Protein AF-A0A2R6EE93-F1 (afdb_monomer)

Sequence (162 aa):
MGHRALHAVPTGNGRYDCYRTRRDGLAAFAPSGGVPELREGDRPVAESRDAAGVLSVLAPGDEVLFVHGEGSYLVCRLAVPTLAGRPGPTRDRTAATATALVPVPDGRRARRLDADLRTAREVLGDAVDAGFVPRPMADSYVRAFLARHPDAREVVWLPPGD

Nearest PDB structures (foldseek):
  7v0b-assembly2_D  TM=8.105E-01  e=1.832E+00  Kitasatospora aureofaciens

Structure (mmCIF, N/CA/C/O backbone):
data_AF-A0A2R6EE93-F1
#
_entry.id   AF-A0A2R6EE93-F1
#
loop_
_atom_site.group_PDB
_atom_site.id
_atom_site.type_symbol
_atom_site.label_atom_id
_atom_site.label_alt_id
_atom_site.label_comp_id
_atom_site.label_asym_id
_atom_site.label_entity_id
_atom_site.label_seq_id
_atom_site.pdbx_PDB_ins_code
_atom_site.Cartn_x
_atom_site.Cartn_y
_atom_site.Cartn_z
_atom_site.occupancy
_atom_site.B_iso_or_equiv
_atom_site.auth_seq_id
_atom_site.auth_comp_id
_atom_site.auth_asym_id
_atom_site.auth_atom_id
_atom_site.pdbx_PDB_model_num
ATOM 1 N N . MET A 1 1 ? -13.642 -9.155 -6.424 1.00 36.00 1 MET A N 1
ATOM 2 C CA . MET A 1 1 ? -13.686 -7.705 -6.132 1.00 36.00 1 MET A CA 1
ATOM 3 C C . MET A 1 1 ? -13.696 -7.571 -4.617 1.00 36.00 1 MET A C 1
ATOM 5 O O . MET A 1 1 ? -14.742 -7.716 -3.999 1.00 36.00 1 MET A O 1
ATOM 9 N N . GLY A 1 2 ? -12.503 -7.592 -4.024 1.00 43.44 2 GLY A N 1
ATOM 10 C CA . GLY A 1 2 ? -12.284 -7.993 -2.632 1.00 43.44 2 GLY A CA 1
ATOM 11 C C . GLY A 1 2 ? -11.857 -6.834 -1.747 1.00 43.44 2 GLY A C 1
ATOM 12 O O . GLY A 1 2 ? -11.293 -5.887 -2.264 1.00 43.44 2 GLY A O 1
ATOM 13 N N . HIS A 1 3 ? -12.175 -6.965 -0.457 1.00 51.91 3 HIS A N 1
ATOM 14 C CA . HIS A 1 3 ? -11.589 -6.332 0.735 1.00 51.91 3 HIS A CA 1
ATOM 15 C C . HIS A 1 3 ? -10.309 -5.514 0.509 1.00 51.91 3 HIS A C 1
ATOM 17 O O . HIS A 1 3 ? -9.308 -6.101 0.110 1.00 51.91 3 HIS A O 1
ATOM 23 N N . ARG A 1 4 ? -10.345 -4.195 0.766 1.00 74.94 4 ARG A N 1
ATOM 24 C CA . ARG A 1 4 ? -9.232 -3.264 0.462 1.00 74.94 4 ARG A CA 1
ATOM 25 C C . ARG A 1 4 ? -8.789 -2.403 1.644 1.00 74.94 4 ARG A C 1
ATOM 27 O O . ARG A 1 4 ? -7.833 -1.650 1.491 1.00 74.94 4 ARG A O 1
ATOM 34 N N . ALA A 1 5 ? -9.441 -2.489 2.802 1.00 84.81 5 ALA A N 1
ATOM 35 C CA . ALA A 1 5 ? -9.043 -1.713 3.973 1.00 84.81 5 ALA A CA 1
ATOM 36 C C . ALA A 1 5 ? -9.012 -2.560 5.250 1.00 84.81 5 ALA A C 1
ATOM 38 O O . ALA A 1 5 ? -9.962 -3.298 5.536 1.00 84.81 5 ALA A O 1
ATOM 39 N N . LEU A 1 6 ? -7.935 -2.401 6.021 1.00 89.06 6 LEU A N 1
ATOM 40 C CA . LEU A 1 6 ? -7.796 -2.872 7.395 1.00 89.06 6 LEU A CA 1
ATOM 41 C C . LEU A 1 6 ? -8.021 -1.687 8.342 1.00 89.06 6 LEU A C 1
ATOM 43 O O . LEU A 1 6 ? -7.456 -0.618 8.140 1.00 89.06 6 LEU A O 1
ATOM 47 N N . HIS A 1 7 ? -8.838 -1.867 9.370 1.00 89.62 7 HIS A N 1
ATOM 48 C CA . HIS A 1 7 ? -9.082 -0.884 10.420 1.00 89.62 7 HIS A CA 1
ATOM 49 C C . HIS A 1 7 ? -8.540 -1.428 11.737 1.00 89.62 7 HIS A C 1
ATOM 51 O O . HIS A 1 7 ? -8.991 -2.479 12.176 1.00 89.62 7 HIS A O 1
ATOM 57 N N . ALA A 1 8 ? -7.616 -0.715 12.368 1.00 91.94 8 ALA A N 1
ATOM 58 C CA . ALA A 1 8 ? -7.146 -0.960 13.722 1.00 91.94 8 ALA A CA 1
ATOM 59 C C . ALA A 1 8 ? -7.881 -0.010 14.677 1.00 91.94 8 ALA A C 1
ATOM 61 O O . ALA A 1 8 ? -7.669 1.205 14.644 1.00 91.94 8 ALA A O 1
ATOM 62 N N . VAL A 1 9 ? -8.782 -0.561 15.489 1.00 90.75 9 VAL A N 1
ATOM 63 C CA . VAL A 1 9 ? -9.603 0.177 16.457 1.00 90.75 9 VAL A CA 1
ATOM 64 C C . VAL A 1 9 ? -9.010 -0.012 17.848 1.00 90.75 9 VAL A C 1
ATOM 66 O O . VAL A 1 9 ? -8.892 -1.158 18.280 1.00 90.75 9 VAL A O 1
ATOM 69 N N . PRO A 1 10 ? -8.628 1.057 18.562 1.00 91.00 10 PRO A N 1
ATOM 70 C CA . PRO A 1 10 ? -8.019 0.924 19.874 1.00 91.00 10 PRO A CA 1
ATOM 71 C C . PRO A 1 10 ? -9.019 0.361 20.890 1.00 91.00 10 PRO A C 1
ATOM 73 O O . PRO A 1 10 ? -10.138 0.854 21.017 1.00 91.00 10 PRO A O 1
ATOM 76 N N . THR A 1 11 ? -8.591 -0.645 21.650 1.00 89.38 11 THR A N 1
ATOM 77 C CA . THR A 1 11 ? -9.359 -1.252 22.755 1.00 89.38 11 THR A CA 1
ATOM 78 C C . THR A 1 11 ? -8.836 -0.831 24.132 1.00 89.38 11 THR A C 1
ATOM 80 O O . THR A 1 11 ? -9.422 -1.172 25.157 1.00 89.38 11 THR A O 1
ATOM 83 N N . GLY A 1 12 ? -7.750 -0.048 24.161 1.00 86.12 12 GLY A N 1
ATOM 84 C CA . GLY A 1 12 ? -7.051 0.407 25.366 1.00 86.12 12 GLY A CA 1
ATOM 85 C C . GLY A 1 12 ? -5.677 -0.252 25.528 1.00 86.12 12 GLY A C 1
ATOM 86 O O . GLY A 1 12 ? -5.370 -1.250 24.885 1.00 86.12 12 GLY A O 1
ATOM 87 N N . ASN A 1 13 ? -4.811 0.319 26.374 1.00 87.81 13 ASN A N 1
ATOM 88 C CA . ASN A 1 13 ? -3.472 -0.220 26.683 1.00 87.81 13 ASN A CA 1
ATOM 89 C C . ASN A 1 13 ? -2.571 -0.475 25.453 1.00 87.81 13 ASN A C 1
ATOM 91 O O . ASN A 1 13 ? -1.786 -1.423 25.441 1.00 87.81 13 ASN A O 1
ATOM 95 N N . GLY A 1 14 ? -2.703 0.342 24.400 1.00 88.19 14 GLY A N 1
ATOM 96 C CA . GLY A 1 14 ? -1.951 0.165 23.151 1.00 88.19 14 GLY A CA 1
ATOM 97 C C . GLY A 1 14 ? -2.347 -1.084 22.354 1.00 88.19 14 GLY A C 1
ATOM 98 O O . GLY A 1 14 ? -1.549 -1.580 21.557 1.00 88.19 14 GLY A O 1
ATOM 99 N N . ARG A 1 15 ? -3.549 -1.624 22.600 1.00 94.25 15 ARG A N 1
ATOM 100 C CA . ARG A 1 15 ? -4.118 -2.761 21.876 1.00 94.25 15 ARG A CA 1
ATOM 101 C C . ARG A 1 15 ? -5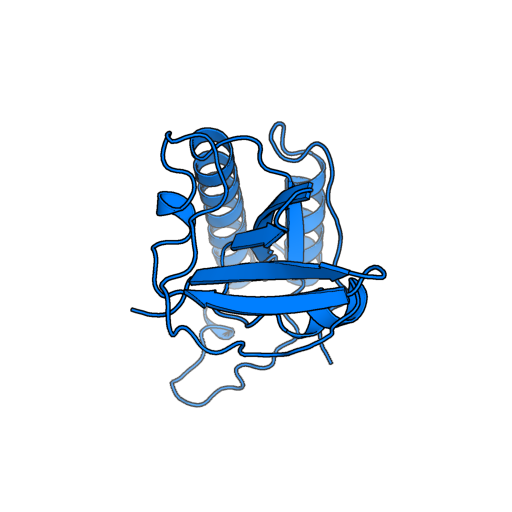.177 -2.317 20.875 1.00 94.25 15 ARG A C 1
ATOM 103 O O . ARG A 1 15 ? -5.854 -1.310 21.079 1.00 94.25 15 ARG A O 1
ATOM 110 N N . TYR A 1 16 ? -5.313 -3.109 19.819 1.00 93.12 16 TYR A N 1
ATOM 111 C CA . TYR A 1 16 ? -6.172 -2.861 18.676 1.00 93.12 16 TYR A CA 1
ATOM 112 C C . TYR A 1 16 ? -6.968 -4.108 18.299 1.00 93.12 16 TYR A C 1
ATOM 114 O O . TYR A 1 16 ? -6.399 -5.194 18.150 1.00 93.12 16 TYR A O 1
ATOM 122 N N . ASP A 1 17 ? -8.257 -3.924 18.045 1.00 93.44 17 ASP A N 1
ATOM 123 C CA . ASP A 1 17 ? -9.064 -4.881 17.299 1.00 93.44 17 ASP A CA 1
ATOM 124 C C . ASP 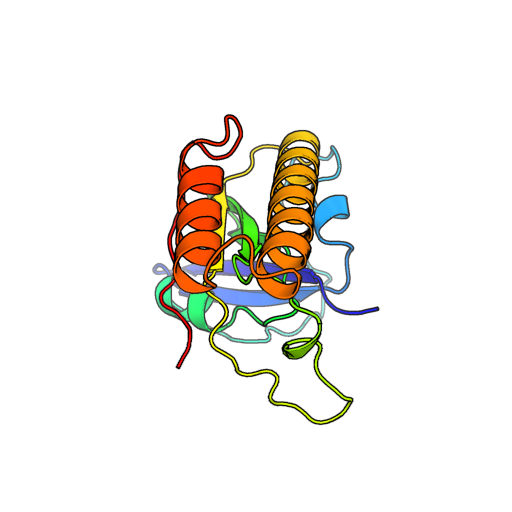A 1 17 ? -9.030 -4.519 15.815 1.00 93.44 17 ASP A C 1
ATOM 126 O O . ASP A 1 17 ? -9.202 -3.365 15.417 1.00 93.44 17 ASP A O 1
ATOM 130 N N . CYS A 1 18 ? -8.763 -5.518 14.984 1.00 91.56 18 CYS A N 1
ATOM 131 C CA . CYS A 1 18 ? -8.571 -5.372 13.554 1.00 91.56 18 CYS A CA 1
ATOM 132 C C . CYS A 1 18 ? -9.833 -5.794 12.807 1.00 91.56 18 CYS A C 1
ATOM 134 O O . CYS A 1 18 ? -10.288 -6.924 12.960 1.00 91.56 18 CYS A O 1
ATOM 136 N N . TYR A 1 19 ? -10.347 -4.942 11.926 1.00 89.88 19 TYR A N 1
ATOM 137 C CA . TYR A 1 19 ? -11.534 -5.201 11.109 1.00 89.88 19 TYR A CA 1
ATOM 138 C C . TYR A 1 19 ? -11.200 -5.015 9.635 1.00 89.88 19 TYR A C 1
ATOM 140 O O . TYR A 1 19 ? -10.455 -4.108 9.274 1.00 89.88 19 TYR A O 1
ATOM 148 N N . ARG A 1 20 ? -11.758 -5.851 8.757 1.00 86.62 20 ARG A N 1
ATOM 149 C CA . ARG A 1 20 ? -11.494 -5.777 7.314 1.00 86.62 20 ARG A CA 1
ATOM 150 C C . ARG A 1 20 ? -12.768 -5.442 6.555 1.00 86.62 20 ARG A C 1
ATOM 152 O O . ARG A 1 20 ? -13.775 -6.129 6.707 1.00 86.62 20 ARG A O 1
ATOM 159 N N . THR A 1 21 ? -12.712 -4.428 5.695 1.00 79.62 21 THR A N 1
ATOM 160 C CA . THR A 1 21 ? -13.881 -3.968 4.936 1.00 79.62 21 THR A CA 1
ATOM 161 C C . THR A 1 21 ? -13.678 -4.092 3.422 1.00 79.62 21 THR A C 1
ATOM 163 O O . THR A 1 21 ? -12.574 -3.970 2.885 1.00 79.62 21 THR A O 1
ATOM 166 N N . ARG A 1 22 ? -14.784 -4.347 2.701 1.00 72.81 22 ARG A N 1
ATOM 167 C CA . ARG A 1 22 ? -14.852 -4.435 1.221 1.00 72.81 22 ARG A CA 1
ATOM 168 C C . ARG A 1 22 ? -14.893 -3.092 0.505 1.00 72.81 22 ARG A C 1
ATOM 170 O O . ARG A 1 22 ? -15.043 -3.076 -0.714 1.00 72.81 22 ARG A O 1
ATOM 177 N N . ARG A 1 23 ? -14.807 -1.980 1.235 1.00 61.25 23 ARG A N 1
ATOM 178 C CA . ARG A 1 23 ? -14.890 -0.650 0.633 1.00 61.25 23 ARG A CA 1
ATOM 179 C C . ARG A 1 23 ? -13.673 -0.425 -0.259 1.00 61.25 23 ARG A C 1
ATOM 181 O O . ARG A 1 23 ? -12.588 -0.878 0.083 1.00 61.25 23 ARG A O 1
ATOM 188 N N . ASP A 1 24 ? -13.863 0.248 -1.391 1.00 58.66 24 ASP A N 1
ATOM 189 C CA . ASP A 1 24 ? -12.752 0.612 -2.271 1.00 58.66 24 ASP A CA 1
ATOM 190 C C . ASP A 1 24 ? -11.712 1.403 -1.468 1.00 58.66 24 ASP A C 1
ATOM 192 O O . ASP A 1 24 ? -12.077 2.417 -0.867 1.00 58.66 24 ASP A O 1
ATOM 196 N N . GLY A 1 25 ? -10.454 0.947 -1.408 1.00 57.16 25 GLY A N 1
ATOM 197 C CA . GLY A 1 25 ? -9.451 1.501 -0.489 1.00 57.16 25 GLY A CA 1
ATOM 198 C C . GLY A 1 25 ? -9.289 3.007 -0.692 1.00 57.16 25 GLY A C 1
ATOM 199 O O . GLY A 1 25 ? -9.370 3.799 0.243 1.00 57.16 25 GLY A O 1
ATOM 200 N N . LEU A 1 26 ? -9.247 3.437 -1.953 1.00 59.72 26 LEU A N 1
ATOM 201 C CA . LEU A 1 26 ? -9.161 4.850 -2.333 1.00 59.72 26 LEU A CA 1
ATOM 202 C C . LEU A 1 26 ? -10.494 5.626 -2.255 1.00 59.72 26 LEU A C 1
ATOM 204 O O . LEU A 1 26 ? -10.498 6.861 -2.340 1.00 59.72 26 LEU A O 1
ATOM 208 N N . ALA A 1 27 ? -11.632 4.937 -2.113 1.00 57.56 27 ALA A N 1
ATOM 209 C CA . ALA A 1 27 ? -12.930 5.549 -1.809 1.00 57.56 27 ALA A CA 1
ATOM 210 C C . ALA A 1 27 ? -13.136 5.748 -0.300 1.00 57.56 27 ALA A C 1
ATOM 212 O O . ALA A 1 27 ? -13.984 6.545 0.096 1.00 57.56 27 ALA A O 1
ATOM 213 N N . ALA A 1 28 ? -12.354 5.065 0.541 1.00 56.97 28 ALA A N 1
ATOM 214 C CA . ALA A 1 28 ? -12.386 5.239 1.988 1.00 56.97 28 ALA A CA 1
ATOM 215 C C . ALA A 1 28 ? -11.795 6.588 2.444 1.00 56.97 28 ALA A C 1
ATOM 217 O O . ALA A 1 28 ? -12.134 7.063 3.519 1.00 56.97 28 ALA A O 1
ATOM 218 N N . PHE A 1 29 ? -11.020 7.259 1.586 1.00 60.81 29 PHE A N 1
ATOM 219 C CA . PHE A 1 29 ? -10.563 8.640 1.784 1.00 60.81 29 PHE A CA 1
ATOM 220 C C . PHE A 1 29 ? -11.535 9.709 1.239 1.00 60.81 29 PHE A C 1
ATOM 222 O O . PHE A 1 29 ? -11.109 10.796 0.831 1.00 60.81 29 PHE A O 1
ATOM 229 N N . ALA A 1 30 ? -12.832 9.399 1.126 1.00 55.31 30 ALA A N 1
ATOM 230 C CA . ALA A 1 30 ? -13.838 10.376 0.711 1.00 55.31 30 ALA A CA 1
ATOM 231 C C . ALA A 1 30 ? -13.858 11.599 1.662 1.00 55.31 30 ALA A C 1
ATOM 233 O O . ALA A 1 30 ? -13.477 11.471 2.823 1.00 55.31 30 ALA A O 1
ATOM 234 N N . PRO A 1 31 ? -14.310 12.786 1.204 1.00 46.19 31 PRO A N 1
ATOM 235 C CA . PRO A 1 31 ? -14.044 14.080 1.854 1.00 46.19 31 PRO A CA 1
ATOM 236 C C . PRO A 1 31 ? -14.674 14.281 3.239 1.00 46.19 31 PRO A C 1
ATOM 238 O O . PRO A 1 31 ? -14.487 15.332 3.843 1.00 46.19 31 PRO A O 1
ATOM 241 N N . SER A 1 32 ? -15.421 13.309 3.756 1.00 47.12 32 SER A N 1
ATOM 242 C CA . SER A 1 32 ? -15.996 13.333 5.098 1.00 47.12 32 SER A CA 1
ATOM 243 C C . SER A 1 32 ? -14.948 12.973 6.161 1.00 47.12 32 SER A C 1
ATOM 245 O O . SER A 1 32 ? -15.138 12.015 6.895 1.00 47.12 32 SER A O 1
ATOM 247 N N . GLY A 1 33 ? -13.826 13.700 6.173 1.00 46.41 33 GLY A N 1
ATOM 248 C CA . GLY A 1 33 ? -12.966 14.031 7.322 1.00 46.41 33 GLY A CA 1
ATOM 249 C C . GLY A 1 33 ? -12.556 12.982 8.367 1.00 46.41 33 GLY A C 1
ATOM 250 O O . GLY A 1 33 ? -12.021 13.393 9.392 1.00 46.41 33 GLY A O 1
ATOM 251 N N . GLY A 1 34 ? -12.777 11.682 8.177 1.00 53.34 34 GLY A N 1
ATOM 252 C CA . GLY A 1 34 ? -12.569 10.702 9.2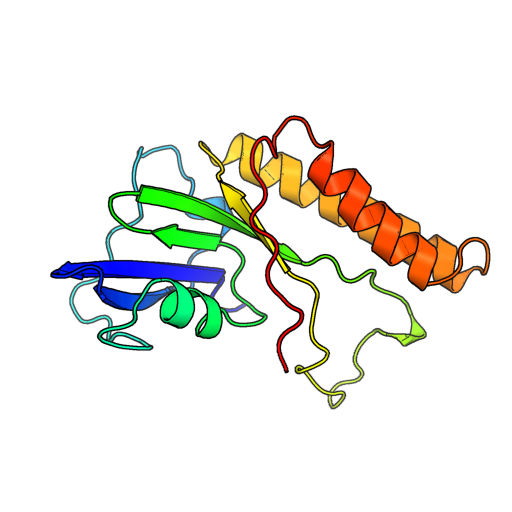40 1.00 53.34 34 GLY A CA 1
ATOM 253 C C . GLY A 1 34 ? -12.447 9.264 8.760 1.00 53.34 34 GLY A C 1
ATOM 254 O O . GLY A 1 34 ? -12.848 8.911 7.649 1.00 53.34 34 GLY A O 1
ATOM 255 N N . VAL A 1 35 ? -11.870 8.434 9.633 1.00 58.62 35 VAL A N 1
ATOM 256 C CA . VAL A 1 35 ? -11.825 6.983 9.457 1.00 58.62 35 VAL A CA 1
ATOM 257 C C . VAL A 1 35 ? -13.263 6.469 9.314 1.00 58.62 35 VAL A C 1
ATOM 259 O O . VAL A 1 35 ? -14.100 6.820 10.146 1.00 58.62 35 VAL A O 1
ATOM 262 N N . PRO A 1 36 ? -13.586 5.660 8.287 1.00 61.75 36 PRO A N 1
ATOM 263 C CA . PRO A 1 36 ? -14.932 5.126 8.137 1.00 61.75 36 PRO A CA 1
ATOM 264 C C . PRO A 1 36 ? -15.377 4.364 9.388 1.00 61.75 36 PRO A C 1
ATOM 266 O O . PRO A 1 36 ? -14.658 3.475 9.850 1.00 61.75 36 PRO A O 1
ATOM 269 N N . GLU A 1 37 ? -16.568 4.685 9.896 1.00 64.06 37 GLU A N 1
ATOM 270 C CA . GLU A 1 37 ? -17.196 3.916 10.969 1.00 64.06 37 GLU A CA 1
ATOM 271 C C . GLU A 1 37 ? -17.431 2.472 10.509 1.00 64.06 37 GLU A C 1
ATOM 273 O O . GLU A 1 37 ? -17.889 2.211 9.388 1.00 64.06 37 GLU A O 1
ATOM 278 N N . LEU A 1 38 ? -17.074 1.529 11.379 1.00 69.38 38 LEU A N 1
ATOM 279 C CA . LEU A 1 38 ? -17.387 0.117 11.195 1.00 69.38 38 LEU A CA 1
ATOM 280 C C . LEU A 1 38 ? -18.888 -0.094 11.374 1.00 69.38 38 LEU A C 1
ATOM 282 O O . LEU A 1 38 ? -19.539 0.637 12.120 1.00 69.38 38 LEU A O 1
ATOM 286 N N . ARG A 1 39 ? -19.454 -1.091 10.690 1.00 64.44 39 ARG A N 1
ATOM 287 C CA . ARG A 1 39 ? -20.874 -1.395 10.862 1.00 64.44 39 ARG A CA 1
ATOM 288 C C . ARG A 1 39 ? -21.082 -2.150 12.165 1.00 64.44 39 ARG A C 1
ATOM 290 O O . ARG A 1 39 ? -20.305 -3.034 12.518 1.00 64.44 39 ARG A O 1
ATOM 297 N N . GLU A 1 40 ? -22.174 -1.832 12.847 1.00 53.19 40 GLU A N 1
ATOM 298 C CA . GLU A 1 40 ? -22.625 -2.588 14.009 1.00 53.19 40 GLU A CA 1
ATOM 299 C C . GLU A 1 40 ? -22.821 -4.068 13.615 1.00 53.19 40 GLU A C 1
ATOM 301 O O . GLU A 1 40 ? -23.554 -4.380 12.673 1.00 53.19 40 GLU A O 1
ATOM 306 N N . GLY A 1 41 ? -22.102 -4.976 14.284 1.00 59.50 41 GLY A N 1
ATOM 307 C CA . GLY A 1 41 ? -22.104 -6.417 13.993 1.00 59.50 41 GLY A CA 1
ATOM 308 C C . GLY A 1 41 ? -20.933 -6.941 13.149 1.00 59.50 41 GLY A C 1
ATOM 309 O O . GLY A 1 41 ? -20.819 -8.161 12.993 1.00 59.50 41 GLY A O 1
ATOM 310 N N . ASP A 1 42 ? -20.043 -6.077 12.645 1.00 74.31 42 ASP A N 1
ATOM 311 C CA . ASP A 1 42 ? -18.777 -6.531 12.060 1.00 74.31 42 ASP A CA 1
ATOM 312 C C . ASP A 1 42 ? -17.939 -7.238 13.139 1.00 74.31 42 ASP A C 1
ATOM 314 O O . ASP A 1 42 ? -17.753 -6.725 14.242 1.00 74.31 42 ASP A O 1
ATOM 318 N N . ARG A 1 43 ? -17.437 -8.439 12.830 1.00 81.44 43 ARG A N 1
ATOM 319 C CA . ARG A 1 43 ? -16.537 -9.171 13.730 1.00 81.44 43 ARG A CA 1
ATOM 320 C C . ARG A 1 43 ? -15.084 -8.831 13.412 1.00 81.44 43 ARG A C 1
ATOM 322 O O . ARG A 1 43 ? -14.734 -8.776 12.226 1.00 81.44 43 ARG A O 1
ATOM 329 N N . PRO A 1 44 ? -14.232 -8.651 14.431 1.00 88.06 44 PRO A N 1
ATOM 330 C CA . PRO A 1 44 ? -12.813 -8.448 14.205 1.00 88.06 44 PRO A CA 1
ATOM 331 C C . PRO A 1 44 ? -12.202 -9.677 13.519 1.00 88.06 44 PRO A C 1
ATOM 333 O O . PRO A 1 44 ? -12.530 -10.825 13.818 1.00 88.06 44 PRO A O 1
ATOM 336 N N . VAL A 1 45 ? -11.301 -9.432 12.569 1.00 90.25 45 VAL A N 1
ATOM 337 C CA . VAL A 1 45 ? -10.456 -10.467 11.955 1.00 90.25 45 VAL A CA 1
ATOM 338 C C . VAL A 1 45 ? -9.276 -10.840 12.853 1.00 90.25 45 VAL A C 1
ATOM 340 O O . VAL A 1 45 ? -8.699 -11.912 12.690 1.00 90.25 45 VAL A O 1
ATOM 343 N N . ALA A 1 46 ? -8.916 -9.963 13.792 1.00 91.12 46 ALA A N 1
ATOM 344 C CA . ALA A 1 46 ? -7.965 -10.233 14.859 1.00 91.12 46 ALA A CA 1
ATOM 345 C C . ALA A 1 46 ? -8.262 -9.319 16.053 1.00 91.12 46 ALA A C 1
ATOM 347 O O . ALA A 1 46 ? -8.534 -8.139 15.861 1.00 91.12 46 ALA A O 1
ATOM 348 N N . GLU A 1 47 ? -8.169 -9.851 17.266 1.00 93.81 47 GLU A N 1
ATOM 349 C CA . GLU A 1 47 ? -8.451 -9.113 18.502 1.00 93.81 47 GLU A CA 1
ATOM 350 C C . GLU A 1 47 ? -7.169 -8.829 19.291 1.00 93.81 47 GLU A C 1
ATOM 352 O O . GLU A 1 47 ? -6.189 -9.580 19.190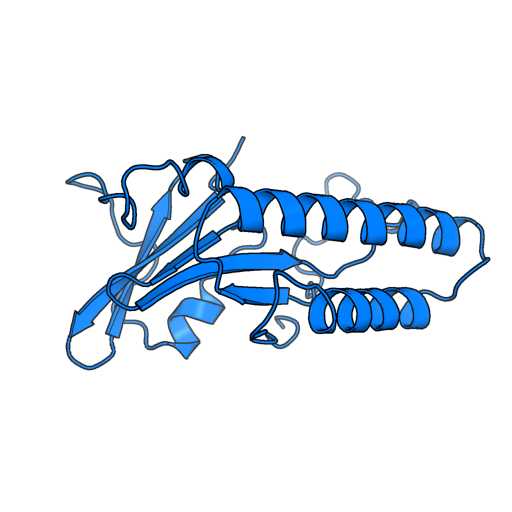 1.00 93.81 47 GLU A O 1
ATOM 357 N N . SER A 1 48 ? -7.196 -7.755 20.086 1.00 92.06 48 SER A N 1
ATOM 358 C CA . SER A 1 48 ? -6.187 -7.403 21.094 1.00 92.06 48 SER A CA 1
ATOM 359 C C . SER A 1 48 ? -4.731 -7.444 20.589 1.00 92.06 48 SER A C 1
ATOM 361 O O . SER A 1 48 ? -3.827 -7.976 21.246 1.00 92.06 48 SER A O 1
ATOM 363 N N . ARG A 1 49 ? -4.472 -6.861 19.417 1.00 93.88 49 ARG A N 1
ATOM 364 C CA . ARG A 1 49 ? -3.135 -6.782 18.807 1.00 93.88 49 ARG A CA 1
ATOM 365 C C . ARG A 1 49 ? -2.391 -5.535 19.251 1.00 93.88 49 ARG A C 1
ATOM 367 O O . ARG A 1 49 ? -2.987 -4.480 19.376 1.00 93.88 49 ARG A O 1
ATOM 374 N N . ASP A 1 50 ? -1.091 -5.643 19.506 1.00 92.50 50 ASP A N 1
ATOM 375 C CA . ASP A 1 50 ? -0.237 -4.445 19.555 1.00 92.50 50 ASP A CA 1
ATOM 376 C C . ASP A 1 50 ? 0.030 -3.922 18.133 1.00 92.50 50 ASP A C 1
ATOM 378 O O . ASP A 1 50 ? -0.387 -4.532 17.148 1.00 92.50 50 ASP A O 1
ATOM 382 N N . ALA A 1 51 ? 0.734 -2.793 18.017 1.00 88.56 51 ALA A N 1
ATOM 383 C CA . ALA A 1 51 ? 1.056 -2.184 16.729 1.00 88.56 51 ALA A CA 1
ATOM 384 C C . ALA A 1 51 ? 1.769 -3.156 15.767 1.00 88.56 51 ALA A C 1
ATOM 386 O O . ALA A 1 51 ? 1.411 -3.230 14.595 1.00 88.56 51 ALA A O 1
ATOM 387 N N . ALA A 1 52 ? 2.725 -3.956 16.252 1.00 89.12 52 ALA A N 1
ATOM 388 C CA . ALA A 1 52 ? 3.396 -4.964 15.427 1.00 89.12 52 ALA A CA 1
ATOM 389 C C . ALA A 1 52 ? 2.422 -6.068 14.972 1.00 89.12 52 ALA A C 1
ATOM 391 O O . ALA A 1 52 ? 2.449 -6.491 13.816 1.00 89.12 52 ALA A O 1
ATOM 392 N N . GLY A 1 53 ? 1.514 -6.488 15.855 1.00 89.56 53 GLY A N 1
ATOM 393 C CA . GLY A 1 53 ? 0.443 -7.429 15.552 1.00 89.56 53 GLY A CA 1
ATOM 394 C C . GLY A 1 53 ? -0.595 -6.900 14.559 1.00 89.56 53 GLY A C 1
ATOM 395 O O . GLY A 1 53 ? -1.171 -7.693 13.825 1.00 89.56 53 GLY A O 1
ATOM 396 N N . VAL A 1 54 ? -0.833 -5.587 14.487 1.00 90.25 54 VAL A N 1
ATOM 397 C CA . VAL A 1 54 ? -1.671 -4.988 13.429 1.00 90.25 54 VAL A CA 1
ATOM 398 C C . VAL A 1 54 ? -0.993 -5.150 12.068 1.00 90.25 54 VAL A C 1
ATOM 400 O O . VAL A 1 54 ? -1.638 -5.539 11.094 1.00 90.25 54 VAL A O 1
ATOM 403 N N . LEU A 1 55 ? 0.318 -4.899 12.002 1.00 89.50 55 LEU A N 1
ATOM 404 C CA . LEU A 1 55 ? 1.088 -5.007 10.762 1.00 89.50 55 LEU A CA 1
ATOM 405 C C . LEU A 1 55 ? 1.130 -6.442 10.229 1.00 89.50 55 LEU A C 1
ATOM 407 O O . LEU A 1 55 ? 1.058 -6.633 9.018 1.00 89.50 55 LEU A O 1
ATOM 411 N N . SER A 1 56 ? 1.181 -7.451 11.103 1.00 87.00 56 SER A N 1
ATOM 412 C CA . SER A 1 56 ? 1.154 -8.860 10.686 1.00 87.00 56 SER A CA 1
ATOM 413 C C . SER A 1 56 ? -0.218 -9.343 10.196 1.00 87.00 56 SER A C 1
ATOM 415 O O . SER A 1 56 ? -0.305 -10.379 9.541 1.00 87.00 56 SER A O 1
ATOM 417 N N . VAL A 1 57 ? -1.293 -8.595 10.470 1.00 88.62 57 VAL A N 1
ATOM 418 C CA . VAL A 1 57 ? -2.657 -8.899 9.997 1.00 88.62 57 VAL A CA 1
ATOM 419 C C . VAL A 1 57 ? -2.914 -8.352 8.583 1.00 88.62 57 VAL A C 1
ATOM 421 O O . VAL A 1 57 ? -3.884 -8.770 7.934 1.00 88.62 57 VAL A O 1
ATOM 424 N N . LEU A 1 58 ? -2.053 -7.457 8.076 1.00 86.94 58 LEU A N 1
ATOM 425 C CA . LEU A 1 58 ? -2.152 -6.913 6.719 1.00 86.94 58 LEU A CA 1
ATOM 426 C C . LEU A 1 58 ? -2.107 -8.033 5.678 1.00 86.94 58 LEU A C 1
ATOM 428 O O . LEU A 1 58 ? -1.133 -8.771 5.552 1.00 86.94 58 LEU A O 1
ATOM 432 N N . ALA A 1 59 ? -3.173 -8.137 4.892 1.00 83.56 59 ALA A N 1
ATOM 433 C CA . ALA A 1 59 ? -3.263 -9.104 3.817 1.00 83.56 59 ALA A CA 1
ATOM 434 C C . ALA A 1 59 ? -2.685 -8.540 2.508 1.00 83.56 59 ALA A C 1
ATOM 436 O O . ALA A 1 59 ? -2.799 -7.340 2.240 1.00 83.56 59 ALA A O 1
ATOM 437 N 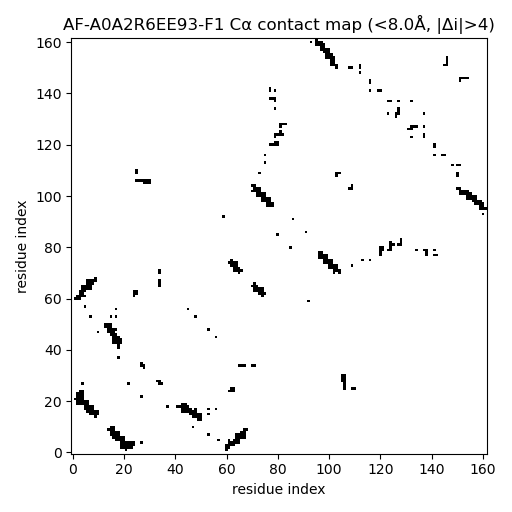N . PRO A 1 60 ? -2.233 -9.411 1.584 1.00 77.69 60 PRO A N 1
ATOM 438 C CA . PRO A 1 60 ? -1.866 -9.030 0.217 1.00 77.69 60 PRO A CA 1
ATOM 439 C C . PRO A 1 60 ? -3.002 -8.429 -0.624 1.00 77.69 60 PRO A C 1
ATOM 441 O O . PRO A 1 60 ? -2.803 -8.176 -1.806 1.00 77.69 60 PRO A O 1
ATOM 444 N N . GLY A 1 61 ? -4.207 -8.255 -0.077 1.00 78.12 61 GLY A N 1
ATOM 445 C CA . GLY A 1 61 ? -5.313 -7.532 -0.711 1.00 78.12 61 GLY A CA 1
ATOM 446 C C . GLY A 1 61 ? -5.550 -6.137 -0.128 1.00 78.12 61 GLY A C 1
ATOM 447 O O . GLY A 1 61 ? -6.147 -5.311 -0.809 1.00 78.12 61 GLY A O 1
ATOM 448 N N . ASP A 1 62 ? -5.042 -5.849 1.073 1.00 84.88 62 ASP A N 1
ATOM 449 C CA . ASP A 1 62 ? -5.295 -4.587 1.768 1.00 84.88 62 ASP A CA 1
ATOM 450 C C . ASP A 1 62 ? -4.540 -3.443 1.063 1.00 84.88 62 ASP A C 1
ATOM 452 O O . ASP A 1 62 ? -3.335 -3.533 0.820 1.00 84.88 62 ASP A O 1
ATOM 456 N N . GLU A 1 63 ? -5.265 -2.392 0.682 1.00 86.06 63 GLU A N 1
ATOM 457 C CA . GLU A 1 63 ? -4.755 -1.186 0.012 1.00 86.06 63 GLU A CA 1
ATOM 458 C C . GLU A 1 63 ? -4.569 -0.033 1.005 1.00 86.06 63 GLU A C 1
ATOM 460 O O . GLU A 1 63 ? -3.766 0.868 0.774 1.00 86.06 63 GLU A O 1
ATOM 465 N N . VAL A 1 64 ? -5.312 -0.050 2.114 1.00 87.81 64 VAL A N 1
ATOM 466 C CA . VAL A 1 64 ? -5.310 1.007 3.129 1.00 87.81 64 VAL A CA 1
ATOM 467 C C . VAL A 1 64 ? -5.328 0.405 4.529 1.00 87.81 64 VAL A C 1
ATOM 469 O O . VAL A 1 64 ? -6.038 -0.568 4.785 1.00 87.81 64 VAL A O 1
ATOM 472 N N . LEU A 1 65 ? -4.579 1.018 5.440 1.00 90.12 65 LEU A N 1
ATOM 473 C CA . LEU A 1 65 ? -4.666 0.794 6.877 1.00 90.12 65 LEU A CA 1
ATOM 474 C C . LEU A 1 65 ? -5.193 2.064 7.547 1.00 90.12 65 LEU A C 1
ATOM 476 O O . LEU A 1 65 ? -4.582 3.126 7.456 1.00 90.12 65 LEU A O 1
ATOM 480 N N . PHE A 1 66 ? -6.312 1.946 8.246 1.00 88.44 66 PHE A N 1
ATOM 481 C CA . PHE A 1 66 ? -6.828 2.982 9.125 1.00 88.44 66 PHE A CA 1
ATOM 482 C C . PHE A 1 66 ? -6.478 2.650 10.565 1.00 88.44 66 PHE A C 1
ATOM 484 O O . PHE A 1 66 ? -6.887 1.605 11.062 1.00 88.44 66 PHE A O 1
ATOM 491 N N . VAL A 1 67 ? -5.783 3.549 11.249 1.00 89.75 67 VAL A N 1
ATOM 492 C CA . VAL A 1 67 ? -5.550 3.452 12.690 1.00 89.75 67 VAL A CA 1
ATOM 493 C C . VAL A 1 67 ? -6.408 4.518 13.357 1.00 89.75 67 VAL A C 1
ATOM 495 O O . VAL A 1 67 ? -6.158 5.718 13.222 1.00 89.75 67 VAL A O 1
ATOM 498 N N . HIS A 1 68 ? -7.489 4.090 14.007 1.00 85.25 68 HIS A N 1
ATOM 499 C CA . HIS A 1 68 ? -8.466 5.004 14.600 1.00 85.25 68 HIS A CA 1
ATOM 500 C C . HIS A 1 68 ? -7.809 5.821 15.717 1.00 85.25 68 HIS A C 1
ATOM 502 O O . HIS A 1 68 ? -7.248 5.259 16.651 1.00 85.25 68 HIS A O 1
ATOM 508 N N . GLY A 1 69 ? -7.885 7.150 15.606 1.00 81.19 69 GLY A N 1
ATOM 509 C CA . GLY A 1 69 ? -7.227 8.087 16.523 1.00 81.19 69 GLY A CA 1
ATOM 510 C C . GLY A 1 69 ? -5.800 8.488 16.130 1.00 81.19 69 GLY A C 1
ATOM 511 O O . GLY A 1 69 ? -5.302 9.468 16.673 1.00 81.19 69 GLY A O 1
ATOM 512 N N . GLU A 1 70 ? -5.172 7.807 15.164 1.00 84.06 70 GLU A N 1
ATOM 513 C CA . GLU A 1 70 ? -3.815 8.138 14.697 1.00 84.06 70 GLU A CA 1
ATOM 514 C C . GLU A 1 70 ? -3.797 8.637 13.248 1.00 84.06 70 GLU A C 1
ATOM 516 O O . GLU A 1 70 ? -3.204 9.674 12.955 1.00 84.06 70 GLU A O 1
ATOM 521 N N . GLY A 1 71 ? -4.470 7.940 12.325 1.00 85.56 71 GLY A N 1
ATOM 522 C CA . GLY A 1 71 ? -4.501 8.363 10.931 1.00 85.56 71 GLY A CA 1
ATOM 523 C C . GLY A 1 71 ? -4.759 7.255 9.921 1.00 85.56 71 GLY A C 1
ATOM 524 O O . GLY A 1 71 ? -5.288 6.185 10.222 1.00 85.56 71 GLY A O 1
ATOM 525 N N . SER A 1 72 ? -4.409 7.557 8.674 1.00 87.44 72 SER A N 1
ATOM 526 C CA . SER A 1 72 ? -4.657 6.695 7.522 1.00 87.44 72 SER A CA 1
ATOM 527 C C . SER A 1 72 ? -3.369 6.484 6.740 1.00 87.44 72 SER A C 1
ATOM 529 O O . SER A 1 72 ? -2.647 7.437 6.442 1.00 87.44 72 SER A O 1
ATOM 531 N N . TYR A 1 73 ? -3.111 5.238 6.370 1.00 90.62 73 TYR A N 1
ATOM 532 C CA . TYR A 1 73 ? -1.889 4.817 5.709 1.00 90.62 73 TYR A CA 1
ATOM 533 C C . TYR A 1 73 ? -2.223 4.116 4.399 1.00 90.62 73 TYR A C 1
ATOM 535 O O . TYR A 1 73 ? -3.024 3.181 4.368 1.00 90.62 73 TYR A O 1
ATOM 543 N N . LEU A 1 74 ? -1.583 4.542 3.314 1.00 91.38 74 LEU A N 1
ATOM 544 C CA . LEU A 1 74 ? -1.602 3.815 2.052 1.00 91.38 74 LEU A CA 1
ATO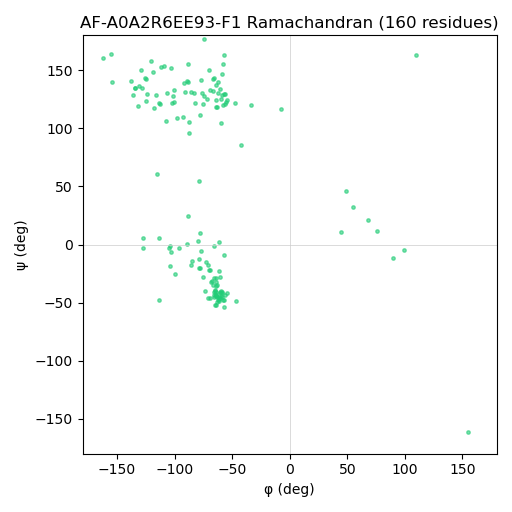M 545 C C . LEU A 1 74 ? -0.657 2.611 2.152 1.00 91.38 74 LEU A C 1
ATOM 547 O O . LEU A 1 74 ? 0.499 2.764 2.552 1.00 91.38 74 LEU A O 1
ATOM 551 N N . VAL A 1 75 ? -1.140 1.429 1.770 1.00 91.44 75 VAL A N 1
ATOM 552 C CA . VAL A 1 75 ? -0.352 0.192 1.720 1.00 91.44 75 VAL A CA 1
ATOM 553 C C . VAL A 1 75 ? 0.336 0.097 0.357 1.00 91.44 75 VAL A C 1
ATOM 555 O O . VAL A 1 75 ? -0.228 -0.359 -0.638 1.00 91.44 75 VAL A O 1
ATOM 558 N N . CYS A 1 76 ? 1.590 0.534 0.306 1.00 91.31 76 CYS A N 1
ATOM 559 C CA . CYS A 1 76 ? 2.407 0.587 -0.899 1.00 91.31 76 CYS A CA 1
ATOM 560 C C . CYS A 1 76 ? 3.139 -0.741 -1.123 1.00 91.31 76 CYS A C 1
ATOM 562 O O . CYS A 1 76 ? 4.143 -1.027 -0.468 1.00 91.31 76 CYS A O 1
ATOM 564 N N . ARG A 1 77 ? 2.686 -1.544 -2.092 1.00 88.81 77 ARG A N 1
ATOM 565 C CA . ARG A 1 77 ? 3.414 -2.753 -2.519 1.00 88.81 77 ARG A CA 1
ATOM 566 C C . ARG A 1 77 ? 4.505 -2.412 -3.518 1.00 88.81 77 ARG A C 1
ATOM 568 O O . ARG A 1 77 ? 4.242 -1.761 -4.525 1.00 88.81 77 ARG A O 1
ATOM 575 N N . LEU A 1 78 ? 5.712 -2.900 -3.279 1.00 89.88 78 LEU A N 1
ATOM 576 C CA . LEU A 1 78 ? 6.901 -2.462 -4.013 1.00 89.88 78 LEU A CA 1
ATOM 577 C C . LEU A 1 78 ? 7.369 -3.461 -5.071 1.00 89.88 78 LEU A C 1
ATOM 579 O O . LEU A 1 78 ? 8.269 -3.143 -5.839 1.00 89.88 78 LEU A O 1
ATOM 583 N N . ALA A 1 79 ? 6.765 -4.650 -5.128 1.00 87.69 79 ALA A N 1
ATOM 584 C CA . ALA A 1 79 ? 7.122 -5.649 -6.126 1.00 87.69 79 ALA A CA 1
ATOM 585 C C . ALA A 1 79 ? 6.920 -5.110 -7.548 1.00 87.69 79 ALA A C 1
ATOM 587 O O . ALA A 1 79 ? 5.842 -4.629 -7.902 1.00 87.69 79 ALA A O 1
ATOM 588 N N . VAL A 1 80 ? 7.960 -5.249 -8.365 1.00 88.19 80 VAL A N 1
ATOM 589 C CA . VAL A 1 80 ? 7.915 -4.971 -9.800 1.00 88.19 80 VAL A CA 1
ATOM 590 C C . VAL A 1 80 ? 7.175 -6.127 -10.499 1.00 88.19 80 VAL A C 1
ATOM 592 O O . VAL A 1 80 ? 7.576 -7.281 -10.354 1.00 88.19 80 VAL A O 1
ATOM 595 N N . PRO A 1 81 ? 6.063 -5.917 -11.211 1.00 87.19 81 PRO A N 1
ATOM 596 C CA . PRO A 1 81 ? 5.418 -6.992 -11.959 1.00 87.19 81 PRO A CA 1
ATOM 597 C C . PRO A 1 81 ? 6.233 -7.314 -13.219 1.00 87.19 81 PRO A C 1
ATOM 599 O O . PRO A 1 81 ? 6.533 -6.417 -13.986 1.00 87.19 81 PRO A O 1
ATOM 602 N N . THR A 1 82 ? 6.580 -8.578 -13.452 1.00 84.81 82 THR A N 1
ATOM 603 C CA . THR A 1 82 ? 7.194 -9.047 -14.714 1.00 84.81 82 THR A CA 1
ATOM 604 C C . THR A 1 82 ? 6.315 -10.118 -15.351 1.00 84.81 82 THR A C 1
ATOM 606 O O . THR A 1 82 ? 5.539 -10.777 -14.654 1.00 84.81 82 THR A O 1
ATOM 609 N N . LEU A 1 83 ? 6.432 -10.341 -16.659 1.00 79.88 83 LEU A N 1
ATOM 610 C CA . LEU A 1 83 ? 5.686 -11.366 -17.395 1.00 79.88 83 LEU A CA 1
ATOM 611 C C . LEU A 1 83 ? 5.950 -12.768 -16.833 1.00 79.88 83 LEU A C 1
ATOM 613 O O . LEU A 1 83 ? 5.008 -13.533 -16.635 1.00 79.88 83 LEU A O 1
ATOM 617 N N . ALA A 1 84 ? 7.203 -13.073 -16.483 1.00 68.56 84 ALA A N 1
ATOM 618 C CA . ALA A 1 84 ? 7.580 -14.331 -15.827 1.00 68.56 84 ALA A CA 1
ATOM 619 C C . ALA A 1 84 ? 7.062 -14.449 -14.375 1.00 68.56 84 ALA A C 1
ATOM 621 O O . ALA A 1 84 ? 6.948 -15.553 -13.838 1.00 68.56 84 ALA A O 1
ATOM 622 N N . GLY A 1 85 ? 6.758 -13.311 -13.740 1.00 59.12 85 GLY A N 1
ATOM 623 C CA . GLY A 1 85 ? 6.233 -13.200 -12.380 1.00 59.12 85 GLY A CA 1
ATOM 624 C C . GLY A 1 85 ? 4.711 -13.071 -12.299 1.00 59.12 85 GLY A C 1
ATOM 625 O O . GLY A 1 85 ? 4.179 -13.042 -11.189 1.00 59.12 85 GLY A O 1
ATOM 626 N N . ARG A 1 86 ? 3.986 -13.008 -13.430 1.00 56.09 86 ARG A N 1
ATOM 627 C CA . ARG A 1 86 ? 2.519 -13.066 -13.411 1.00 56.09 86 ARG A CA 1
ATOM 628 C C . ARG A 1 86 ? 2.109 -14.435 -12.869 1.00 56.09 86 ARG A C 1
ATOM 630 O O . ARG A 1 86 ? 2.455 -15.451 -13.477 1.00 56.09 86 ARG A O 1
ATOM 637 N N . PRO A 1 87 ? 1.389 -14.502 -11.739 1.00 48.84 87 PRO A N 1
ATOM 638 C CA . PRO A 1 87 ? 0.968 -15.782 -11.211 1.00 48.84 87 PRO A CA 1
ATOM 639 C C . PRO A 1 87 ? 0.026 -16.439 -12.225 1.00 48.84 87 PRO A C 1
ATOM 641 O O . PRO A 1 87 ? -1.047 -15.918 -12.529 1.00 48.84 87 PRO A O 1
ATOM 644 N N . GLY A 1 88 ? 0.421 -17.608 -12.739 1.00 46.03 88 GLY A N 1
ATOM 645 C CA . GLY A 1 88 ? -0.557 -18.596 -13.187 1.00 46.03 88 GLY A CA 1
ATOM 646 C C . GLY A 1 88 ? -1.500 -18.940 -12.021 1.00 46.03 88 GLY A C 1
ATOM 647 O O . GLY A 1 88 ? -1.159 -18.659 -10.869 1.00 46.03 88 GLY A O 1
ATOM 648 N N . PRO A 1 89 ? -2.672 -19.550 -12.275 1.00 45.22 89 PRO A N 1
ATOM 649 C CA . PRO A 1 89 ? -3.770 -19.669 -11.303 1.00 45.22 89 PRO A CA 1
ATOM 650 C C . PRO A 1 89 ? -3.420 -20.353 -9.964 1.00 45.22 89 PRO A C 1
ATOM 652 O O . PRO A 1 89 ? -4.223 -20.315 -9.036 1.00 45.22 89 PRO A O 1
ATOM 655 N N . THR A 1 90 ? -2.234 -20.948 -9.838 1.00 42.53 90 THR A N 1
ATOM 656 C CA . THR A 1 90 ? -1.781 -21.736 -8.687 1.00 42.53 90 THR A CA 1
ATOM 657 C C . THR A 1 90 ? -0.431 -21.318 -8.096 1.00 42.53 90 THR A C 1
ATOM 659 O O . THR A 1 90 ? 0.039 -22.003 -7.191 1.00 42.53 90 THR A O 1
ATOM 662 N N . ARG A 1 91 ? 0.221 -20.230 -8.545 1.00 39.97 91 ARG A N 1
ATOM 663 C CA . ARG A 1 91 ? 1.530 -19.851 -7.974 1.00 39.97 91 ARG A CA 1
ATOM 664 C C . ARG A 1 91 ? 1.385 -18.992 -6.716 1.00 39.97 91 ARG A C 1
ATOM 666 O O . ARG A 1 91 ? 0.622 -18.028 -6.696 1.00 39.97 91 ARG A O 1
ATOM 673 N N . ASP A 1 92 ? 2.126 -19.415 -5.699 1.00 38.06 92 ASP A N 1
ATOM 674 C CA . ASP A 1 92 ? 2.141 -18.968 -4.311 1.00 38.06 92 ASP A CA 1
ATOM 675 C C . ASP A 1 92 ? 1.859 -17.476 -4.109 1.00 38.06 92 ASP A C 1
ATOM 677 O O . ASP A 1 92 ? 2.578 -16.592 -4.578 1.00 38.06 92 ASP A O 1
ATOM 681 N N . ARG A 1 93 ? 0.794 -17.209 -3.354 1.00 45.16 93 ARG A N 1
ATOM 682 C CA . ARG A 1 93 ? 0.332 -15.868 -2.965 1.00 45.16 93 ARG A CA 1
ATOM 683 C C . ARG A 1 93 ? 1.178 -15.265 -1.823 1.00 45.16 93 ARG A C 1
ATOM 685 O O . ARG A 1 93 ? 0.793 -14.245 -1.259 1.00 45.16 93 ARG A O 1
ATOM 692 N N . THR A 1 94 ? 2.288 -15.921 -1.494 1.00 38.81 94 THR A N 1
ATOM 693 C CA . THR A 1 94 ? 3.174 -15.747 -0.330 1.00 38.81 94 THR A CA 1
ATOM 694 C C . THR A 1 94 ? 4.561 -15.235 -0.701 1.00 38.81 94 THR A C 1
ATOM 696 O O . THR A 1 94 ? 5.399 -15.104 0.179 1.00 38.81 94 THR A O 1
ATOM 699 N N . ALA A 1 95 ? 4.835 -14.889 -1.967 1.00 45.75 95 ALA A N 1
ATOM 700 C CA . ALA A 1 95 ? 6.061 -14.158 -2.278 1.00 45.75 95 ALA A CA 1
ATOM 701 C C . ALA A 1 95 ? 6.048 -12.834 -1.502 1.00 45.75 95 ALA A C 1
ATOM 703 O O . ALA A 1 95 ? 5.298 -11.914 -1.849 1.00 45.75 95 ALA A O 1
ATOM 704 N N . ALA A 1 96 ? 6.854 -12.801 -0.440 1.00 54.75 96 ALA A N 1
ATOM 705 C CA . ALA A 1 96 ? 7.085 -11.728 0.507 1.00 54.75 96 ALA A CA 1
ATOM 706 C C . ALA A 1 96 ? 7.193 -10.377 -0.198 1.00 54.75 96 ALA A C 1
ATOM 708 O O . ALA A 1 96 ? 8.266 -9.921 -0.601 1.00 54.75 96 ALA A O 1
ATOM 709 N N . THR A 1 97 ? 6.052 -9.743 -0.440 1.00 65.50 97 THR A N 1
ATOM 710 C CA . THR A 1 97 ? 6.037 -8.526 -1.232 1.00 65.50 97 THR A CA 1
ATOM 711 C C . THR A 1 97 ? 6.505 -7.425 -0.310 1.00 65.50 97 THR A C 1
ATOM 713 O O . THR A 1 97 ? 5.806 -7.080 0.644 1.00 65.50 97 THR A O 1
ATOM 716 N N . ALA A 1 98 ? 7.694 -6.886 -0.586 1.00 75.81 98 ALA A N 1
ATOM 717 C CA . ALA A 1 98 ? 8.188 -5.712 0.112 1.00 75.81 98 ALA A CA 1
ATOM 718 C C . ALA A 1 98 ? 7.072 -4.659 0.133 1.00 75.81 98 ALA A C 1
ATOM 720 O O . ALA A 1 98 ? 6.532 -4.283 -0.914 1.00 75.81 98 ALA A O 1
ATOM 721 N N . THR A 1 99 ? 6.687 -4.258 1.339 1.00 88.00 99 THR A N 1
ATOM 722 C CA . THR A 1 99 ? 5.539 -3.390 1.582 1.00 88.00 99 THR A CA 1
ATOM 723 C C . THR A 1 99 ? 6.003 -2.195 2.395 1.00 88.00 99 THR A C 1
ATOM 725 O O . THR A 1 99 ? 6.884 -2.303 3.247 1.00 88.00 99 THR A O 1
ATOM 728 N N . ALA A 1 100 ? 5.429 -1.038 2.109 1.00 92.31 100 ALA A N 1
ATOM 729 C CA . ALA A 1 100 ? 5.618 0.166 2.889 1.00 92.31 100 ALA A CA 1
ATOM 730 C C . ALA A 1 100 ? 4.260 0.767 3.246 1.00 92.31 100 ALA A C 1
ATOM 732 O O . ALA A 1 100 ? 3.301 0.627 2.489 1.00 92.31 100 ALA A O 1
ATOM 733 N N . LEU A 1 101 ? 4.188 1.452 4.382 1.00 93.25 101 LEU A N 1
ATOM 734 C CA . LEU A 1 101 ? 3.041 2.266 4.756 1.00 93.25 101 LEU A CA 1
ATOM 735 C C . LEU A 1 101 ? 3.411 3.735 4.622 1.00 93.25 101 LEU A C 1
ATOM 737 O O . LEU A 1 101 ? 4.443 4.169 5.140 1.00 93.25 101 LEU A O 1
ATOM 741 N N . VAL A 1 102 ? 2.562 4.492 3.935 1.00 92.75 102 VAL A N 1
ATOM 742 C CA . VAL A 1 102 ? 2.730 5.939 3.780 1.00 92.75 102 VAL A CA 1
ATOM 743 C C . VAL A 1 102 ? 1.542 6.646 4.421 1.00 92.75 102 VAL A C 1
ATOM 745 O O . VAL A 1 102 ? 0.419 6.443 3.953 1.00 92.75 102 VAL A O 1
ATOM 748 N N . PRO A 1 103 ? 1.750 7.473 5.462 1.00 91.62 103 PRO A N 1
ATOM 749 C CA . PRO A 1 103 ? 0.698 8.323 5.997 1.00 91.62 103 PRO A CA 1
ATOM 750 C C . PRO A 1 103 ? 0.205 9.269 4.904 1.00 91.62 103 PRO A C 1
ATOM 752 O O . PRO A 1 103 ? 0.989 10.004 4.299 1.00 91.62 103 PRO A O 1
ATOM 755 N N . VAL A 1 104 ? -1.098 9.261 4.646 1.00 86.38 104 VAL A N 1
ATOM 756 C CA . VAL A 1 104 ? -1.715 10.107 3.620 1.00 86.38 104 VAL A CA 1
ATOM 757 C C . VAL A 1 104 ? -2.840 10.932 4.250 1.00 86.38 104 VAL A C 1
ATOM 759 O O . VAL A 1 104 ? -3.760 10.367 4.840 1.00 86.38 104 VAL A O 1
ATOM 762 N N . PRO A 1 105 ? -2.792 12.273 4.149 1.00 79.19 105 PRO A N 1
ATOM 763 C CA . PRO A 1 105 ? -3.756 13.140 4.827 1.00 79.19 105 PRO A CA 1
ATOM 764 C C . PRO A 1 105 ? -5.110 13.199 4.113 1.00 79.19 105 PRO A C 1
ATOM 766 O O . PRO A 1 105 ? -6.104 13.593 4.713 1.00 79.19 105 PRO A O 1
ATOM 769 N N . ASP A 1 106 ? -5.154 12.848 2.825 1.00 79.69 106 ASP A N 1
ATOM 770 C CA . ASP A 1 106 ? -6.364 12.897 2.019 1.00 79.69 106 ASP A CA 1
ATOM 771 C C . ASP A 1 106 ? -6.307 11.925 0.830 1.00 79.69 106 ASP A C 1
ATOM 773 O O . ASP A 1 106 ? -5.249 11.443 0.409 1.00 79.69 106 ASP A O 1
ATOM 777 N N . GLY A 1 107 ? -7.482 11.667 0.255 1.00 79.25 107 GLY A N 1
ATOM 778 C CA . GLY A 1 107 ? -7.637 10.725 -0.847 1.00 79.25 107 GLY A C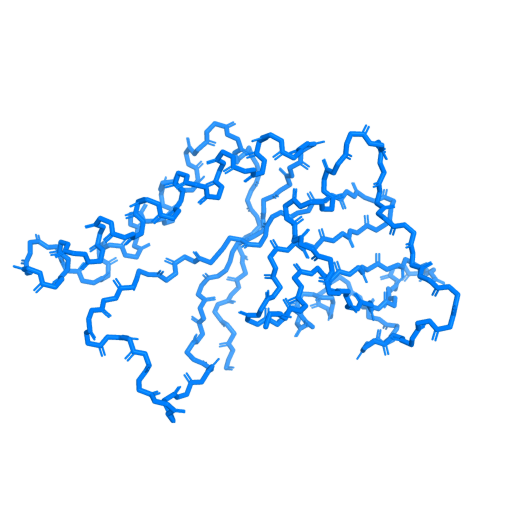A 1
ATOM 779 C C . GLY A 1 107 ? -7.032 11.178 -2.166 1.00 79.25 107 GLY A C 1
ATOM 780 O O . GLY A 1 107 ? -6.742 10.332 -3.008 1.00 79.25 107 GLY A O 1
ATOM 781 N N . ARG A 1 108 ? -6.826 12.484 -2.381 1.00 83.94 108 ARG A N 1
ATOM 782 C CA . ARG A 1 108 ? -6.189 12.967 -3.614 1.00 83.94 108 ARG A CA 1
ATOM 783 C C . ARG A 1 108 ? -4.712 12.602 -3.609 1.00 83.94 108 ARG A C 1
ATOM 785 O O . ARG A 1 108 ? -4.239 12.063 -4.607 1.00 83.94 108 ARG A O 1
ATOM 792 N N . ARG A 1 109 ? -4.016 12.828 -2.492 1.00 86.81 109 ARG A N 1
ATOM 793 C CA . ARG A 1 109 ? -2.609 12.427 -2.334 1.00 86.81 109 ARG A CA 1
ATOM 794 C C . ARG A 1 109 ? -2.443 10.916 -2.390 1.00 86.81 109 ARG A C 1
ATOM 796 O O . ARG A 1 109 ? -1.572 10.443 -3.111 1.00 86.81 109 ARG A O 1
ATOM 803 N N . ALA A 1 110 ? -3.324 10.164 -1.725 1.00 87.25 110 ALA A N 1
ATOM 804 C CA . ALA A 1 110 ? -3.310 8.702 -1.783 1.00 87.25 110 ALA A CA 1
ATOM 805 C C . ALA A 1 110 ? -3.442 8.178 -3.225 1.00 87.25 110 ALA A C 1
ATOM 807 O O . ALA A 1 110 ? -2.641 7.355 -3.659 1.00 87.25 110 ALA A O 1
ATOM 808 N N . ARG A 1 111 ? -4.406 8.703 -3.997 1.00 86.19 111 ARG A N 1
ATOM 809 C CA . ARG A 1 111 ? -4.618 8.320 -5.406 1.00 86.19 111 ARG A CA 1
ATOM 810 C C . ARG A 1 111 ? -3.443 8.691 -6.298 1.00 86.19 111 ARG A C 1
ATOM 812 O O . ARG A 1 111 ? -3.097 7.919 -7.184 1.00 86.19 111 ARG A O 1
ATOM 819 N N . ARG A 1 112 ? -2.865 9.876 -6.091 1.00 90.81 112 ARG A N 1
ATOM 820 C CA . ARG A 1 112 ? -1.713 10.338 -6.866 1.00 90.81 112 ARG A CA 1
ATOM 821 C C . ARG A 1 112 ? -0.507 9.439 -6.627 1.00 90.81 112 ARG A C 1
ATOM 823 O O . ARG A 1 112 ? 0.030 8.897 -7.582 1.00 90.81 112 ARG A O 1
ATOM 830 N N . LEU A 1 113 ? -0.165 9.216 -5.359 1.00 92.06 113 LEU A N 1
ATOM 831 C CA . LEU A 1 113 ? 0.935 8.343 -4.969 1.00 92.06 113 LEU A CA 1
ATOM 832 C C . LEU A 1 113 ? 0.744 6.909 -5.485 1.00 92.06 113 LEU A C 1
ATOM 834 O O . LEU A 1 113 ? 1.683 6.335 -6.030 1.00 92.06 113 LEU A O 1
ATOM 838 N N . ASP A 1 114 ? -0.457 6.336 -5.350 1.00 90.25 114 ASP A N 1
ATOM 839 C CA . ASP A 1 114 ? -0.751 4.993 -5.865 1.00 90.25 114 ASP A CA 1
ATOM 840 C C . ASP A 1 114 ? -0.596 4.916 -7.393 1.00 90.25 114 ASP A C 1
ATOM 842 O O . ASP A 1 114 ? 0.050 4.002 -7.913 1.00 90.25 114 ASP A O 1
ATOM 846 N N . ALA A 1 115 ? -1.128 5.904 -8.120 1.00 90.75 115 ALA A N 1
ATOM 847 C CA . ALA A 1 115 ? -1.017 5.968 -9.573 1.00 90.75 115 ALA A CA 1
ATOM 848 C C . ALA A 1 115 ? 0.441 6.103 -10.038 1.00 90.75 115 ALA A C 1
ATOM 850 O O . ALA A 1 115 ? 0.864 5.373 -10.939 1.00 90.75 115 ALA A O 1
ATOM 851 N N . ASP A 1 116 ? 1.210 6.983 -9.402 1.00 95.31 116 ASP A N 1
ATOM 852 C CA . ASP A 1 116 ? 2.613 7.235 -9.724 1.00 95.31 116 ASP A CA 1
ATOM 853 C C . ASP A 1 116 ? 3.474 5.994 -9.416 1.00 95.31 116 ASP A C 1
ATOM 855 O O . ASP A 1 116 ? 4.253 5.539 -10.258 1.00 95.31 116 ASP A O 1
ATOM 859 N N . LEU A 1 117 ? 3.264 5.361 -8.255 1.00 93.75 117 LEU A N 1
ATOM 860 C CA . LEU A 1 117 ? 3.954 4.129 -7.862 1.00 93.75 117 LEU A CA 1
ATOM 861 C C . LEU A 1 117 ? 3.594 2.942 -8.764 1.00 93.75 117 LEU A C 1
ATOM 863 O O . LEU A 1 117 ? 4.453 2.123 -9.096 1.00 93.75 117 LEU A O 1
ATOM 867 N N . ARG A 1 118 ? 2.322 2.794 -9.145 1.00 91.81 118 ARG A N 1
ATOM 868 C CA . ARG A 1 118 ? 1.885 1.767 -10.102 1.00 91.81 118 ARG A CA 1
ATOM 869 C C . ARG A 1 118 ? 2.558 1.960 -11.457 1.00 91.81 118 ARG A C 1
ATOM 871 O O . ARG A 1 118 ? 3.152 1.010 -11.951 1.00 91.81 118 ARG A O 1
ATOM 878 N N . THR A 1 119 ? 2.546 3.181 -11.985 1.00 94.88 119 THR A N 1
ATOM 879 C CA . THR A 1 119 ? 3.179 3.507 -13.271 1.00 94.88 119 THR A CA 1
ATOM 880 C C . THR A 1 119 ? 4.671 3.178 -13.249 1.00 94.88 119 THR A C 1
ATOM 882 O O . THR A 1 119 ? 5.166 2.492 -14.139 1.00 94.88 119 THR A O 1
ATOM 885 N N . ALA A 1 120 ? 5.388 3.593 -12.199 1.00 95.38 120 ALA A N 1
ATOM 886 C CA . ALA A 1 120 ? 6.812 3.296 -12.057 1.00 95.38 120 ALA A CA 1
ATOM 887 C C . ALA A 1 120 ? 7.093 1.783 -12.032 1.00 95.38 120 ALA A C 1
ATOM 889 O O . ALA A 1 120 ? 8.013 1.316 -12.701 1.00 95.38 120 ALA A O 1
ATOM 890 N N . ARG A 1 121 ? 6.292 1.006 -11.290 1.00 94.06 121 ARG A N 1
ATOM 891 C CA . ARG A 1 121 ? 6.432 -0.457 -11.217 1.00 94.06 121 ARG A CA 1
ATOM 892 C C . ARG A 1 121 ? 6.167 -1.131 -12.559 1.00 94.06 121 ARG A C 1
ATOM 894 O O . ARG A 1 121 ? 6.925 -2.021 -12.921 1.00 94.06 121 ARG A O 1
ATOM 901 N N . GLU A 1 122 ? 5.123 -0.727 -13.277 1.00 93.38 122 GLU A N 1
ATOM 902 C CA . GLU A 1 122 ? 4.778 -1.291 -14.590 1.00 93.38 122 GLU A CA 1
ATOM 903 C C . GLU A 1 122 ? 5.888 -1.024 -15.616 1.00 93.38 122 GLU A C 1
ATOM 905 O O . GLU A 1 122 ? 6.398 -1.969 -16.211 1.00 93.38 122 GLU A O 1
ATOM 910 N N . VAL A 1 123 ? 6.362 0.224 -15.723 1.00 96.00 123 VAL A N 1
ATOM 911 C CA . VAL A 1 123 ? 7.462 0.596 -16.634 1.00 96.00 123 VAL A CA 1
ATOM 912 C C . VAL A 1 123 ? 8.753 -0.163 -16.311 1.00 96.00 123 VAL A C 1
ATOM 914 O O . VAL A 1 123 ? 9.454 -0.624 -17.210 1.00 96.00 123 VAL A O 1
ATOM 917 N N . LEU A 1 124 ? 9.084 -0.312 -15.027 1.00 95.31 124 LEU A N 1
ATOM 918 C CA . LEU A 1 124 ? 10.249 -1.097 -14.610 1.00 95.31 124 LEU A CA 1
ATOM 919 C C . LEU A 1 124 ? 10.066 -2.591 -14.871 1.00 95.31 124 LEU A C 1
ATOM 921 O O . LEU A 1 124 ? 11.045 -3.273 -15.155 1.00 95.31 124 LEU A O 1
ATOM 925 N N . GLY A 1 125 ? 8.835 -3.089 -14.784 1.00 93.75 125 GLY A N 1
ATOM 926 C CA . GLY A 1 125 ? 8.468 -4.446 -15.161 1.00 93.75 125 GLY A CA 1
ATOM 927 C C . GLY A 1 125 ? 8.819 -4.740 -16.607 1.00 93.75 125 GLY A C 1
ATOM 928 O O . GLY A 1 125 ? 9.604 -5.649 -16.877 1.00 93.75 125 GLY A O 1
ATOM 929 N N . ASP A 1 126 ? 8.333 -3.888 -17.507 1.00 95.06 126 ASP A N 1
ATOM 930 C CA . ASP A 1 126 ? 8.617 -3.975 -18.939 1.00 95.06 126 ASP A CA 1
ATOM 931 C C . ASP A 1 126 ? 10.125 -3.864 -19.222 1.00 95.06 126 ASP A C 1
ATOM 933 O O . ASP A 1 126 ? 10.672 -4.611 -20.033 1.00 95.06 126 ASP A O 1
ATOM 937 N N . ALA A 1 127 ? 10.835 -2.975 -18.516 1.00 95.94 127 ALA A N 1
ATOM 938 C CA . ALA A 1 127 ? 12.283 -2.823 -18.655 1.00 95.94 127 ALA A CA 1
ATOM 939 C C . ALA A 1 127 ? 13.073 -4.053 -18.171 1.00 95.94 127 ALA A C 1
ATOM 941 O O . ALA A 1 127 ? 14.111 -4.383 -18.751 1.00 95.94 127 ALA A O 1
ATOM 942 N N . VAL A 1 128 ? 12.599 -4.733 -17.122 1.00 94.38 128 VAL A N 1
ATOM 943 C CA . VAL A 1 128 ? 13.181 -5.996 -16.646 1.00 94.38 128 VAL A CA 1
ATOM 944 C C . VAL A 1 128 ? 12.917 -7.116 -17.649 1.00 94.38 128 VAL A C 1
ATOM 946 O O . VAL A 1 128 ? 13.847 -7.842 -17.994 1.00 94.38 128 VAL A O 1
ATOM 949 N N . ASP A 1 129 ? 11.688 -7.236 -18.153 1.00 91.75 129 ASP A N 1
ATOM 950 C CA . ASP A 1 129 ? 11.322 -8.258 -19.141 1.00 91.75 129 ASP A CA 1
ATOM 951 C C . ASP A 1 129 ? 12.079 -8.084 -20.467 1.00 91.75 129 ASP A C 1
ATOM 953 O O . ASP A 1 129 ? 12.480 -9.068 -21.087 1.00 91.75 129 ASP A O 1
ATOM 957 N N . ALA A 1 130 ? 12.342 -6.840 -20.874 1.00 94.75 130 ALA A N 1
ATOM 958 C CA . ALA A 1 130 ? 13.156 -6.518 -22.044 1.00 94.75 130 ALA A CA 1
ATOM 959 C C . ALA A 1 130 ? 14.675 -6.668 -21.810 1.00 94.75 130 ALA A C 1
ATOM 961 O O . ALA A 1 130 ? 15.459 -6.505 -22.744 1.00 94.75 130 ALA A O 1
ATOM 962 N N . GLY A 1 131 ? 15.111 -6.957 -20.579 1.00 93.88 131 GLY A N 1
ATOM 963 C CA . GLY A 1 131 ? 16.524 -7.120 -20.228 1.00 93.88 131 GLY A CA 1
ATOM 964 C C . GLY A 1 131 ? 17.321 -5.813 -20.123 1.00 93.88 131 GLY A C 1
ATOM 965 O O . GLY A 1 131 ? 18.546 -5.859 -20.027 1.00 93.88 131 GLY A O 1
ATOM 966 N N . PHE A 1 132 ? 16.662 -4.649 -20.111 1.00 97.44 132 PHE A N 1
ATOM 967 C CA . PHE A 1 132 ? 17.327 -3.348 -19.963 1.00 97.44 132 PHE A CA 1
ATOM 968 C C . PHE A 1 132 ? 17.779 -3.066 -18.526 1.00 97.44 132 PHE A C 1
ATOM 970 O O . PHE A 1 132 ? 18.733 -2.320 -18.310 1.00 97.44 132 PHE A O 1
ATOM 977 N N . VAL A 1 133 ? 17.090 -3.638 -17.535 1.00 95.62 133 VAL A N 1
ATOM 978 C CA . VAL A 1 133 ? 17.331 -3.394 -16.107 1.00 95.62 133 VAL A CA 1
ATOM 979 C C . VAL A 1 133 ? 17.307 -4.728 -15.354 1.00 95.62 133 VAL A C 1
ATOM 981 O O . VAL A 1 133 ? 16.330 -5.465 -15.462 1.00 95.62 133 VAL A O 1
ATOM 984 N N . PRO A 1 134 ? 18.322 -5.062 -14.536 1.00 92.12 134 PRO A N 1
ATOM 985 C CA . PRO A 1 134 ? 18.251 -6.231 -13.666 1.00 92.12 134 PRO A 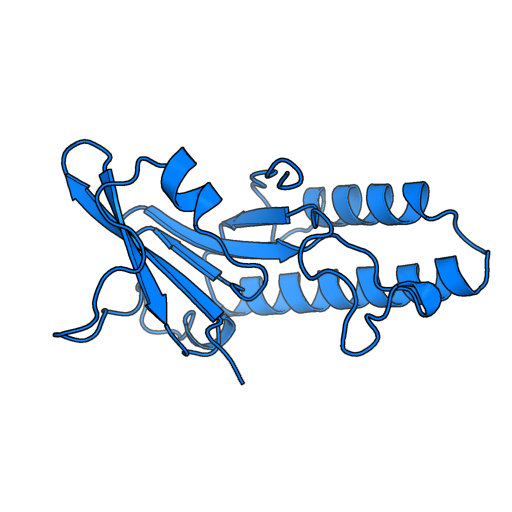CA 1
ATOM 986 C C . PRO A 1 134 ? 17.168 -6.083 -12.592 1.00 92.12 134 PRO A C 1
ATOM 988 O O . PRO A 1 134 ? 17.010 -5.017 -11.993 1.00 92.12 134 PRO A O 1
ATOM 991 N N . ARG A 1 135 ? 16.489 -7.187 -12.261 1.00 89.56 135 ARG A N 1
ATOM 992 C CA . ARG A 1 135 ? 15.436 -7.240 -11.232 1.00 89.56 135 ARG A CA 1
ATOM 993 C C . ARG A 1 135 ? 15.813 -6.545 -9.905 1.00 89.56 135 ARG A C 1
ATOM 995 O O . ARG A 1 135 ? 15.044 -5.687 -9.475 1.00 89.56 135 ARG A O 1
ATOM 1002 N N . PRO A 1 136 ? 16.991 -6.796 -9.294 1.00 89.62 136 PRO A N 1
ATOM 1003 C CA . PRO A 1 136 ? 17.358 -6.138 -8.036 1.00 89.62 136 PRO A CA 1
ATOM 1004 C C . PRO A 1 136 ? 17.508 -4.615 -8.162 1.00 89.62 136 PRO A C 1
ATOM 1006 O O . PRO A 1 136 ? 17.271 -3.885 -7.198 1.00 89.62 136 PRO A O 1
ATOM 1009 N N . MET A 1 137 ? 17.878 -4.118 -9.348 1.00 93.00 137 MET A N 1
ATOM 1010 C CA . MET A 1 137 ? 17.994 -2.683 -9.611 1.00 93.00 137 MET A CA 1
ATOM 1011 C C . MET A 1 137 ? 16.612 -2.036 -9.723 1.00 93.00 137 MET A C 1
ATOM 1013 O O . MET A 1 137 ? 16.400 -0.961 -9.165 1.00 93.00 137 MET A O 1
ATOM 1017 N N . ALA A 1 138 ? 15.660 -2.713 -10.369 1.00 93.38 138 ALA A N 1
ATOM 1018 C CA . ALA A 1 138 ? 14.273 -2.268 -10.442 1.00 93.38 138 ALA A CA 1
ATOM 1019 C C . ALA A 1 138 ? 13.622 -2.208 -9.049 1.00 93.38 138 ALA A C 1
ATOM 1021 O O . ALA A 1 138 ? 13.066 -1.175 -8.676 1.00 93.38 138 ALA A O 1
ATOM 1022 N N . ASP A 1 139 ? 13.773 -3.263 -8.241 1.00 90.19 139 ASP A N 1
ATOM 1023 C CA . ASP A 1 139 ? 13.255 -3.298 -6.867 1.00 90.19 139 ASP A CA 1
ATOM 1024 C C . ASP A 1 139 ? 13.880 -2.176 -6.004 1.00 90.19 139 ASP A C 1
ATOM 1026 O O . ASP A 1 139 ? 13.180 -1.477 -5.265 1.00 90.19 139 ASP A O 1
ATOM 1030 N N . SER A 1 140 ? 15.190 -1.928 -6.150 1.00 91.25 140 SER A N 1
ATOM 1031 C CA . SER A 1 140 ? 15.884 -0.824 -5.465 1.00 91.25 140 SER A CA 1
ATOM 1032 C C . SER A 1 140 ? 15.383 0.551 -5.916 1.00 91.25 140 SER A C 1
ATOM 1034 O O . SER A 1 140 ? 15.189 1.447 -5.088 1.00 91.25 140 SER A O 1
ATOM 1036 N N . TYR A 1 141 ? 15.128 0.722 -7.216 1.00 94.69 141 TYR A N 1
ATOM 1037 C CA . TYR A 1 141 ? 14.597 1.969 -7.754 1.00 94.69 141 TYR A CA 1
ATOM 1038 C C . TYR A 1 141 ? 13.205 2.261 -7.201 1.00 94.69 141 TYR A C 1
ATOM 1040 O O . TYR A 1 141 ? 12.958 3.393 -6.799 1.00 94.69 141 TYR A O 1
ATOM 1048 N N . VAL A 1 142 ? 12.307 1.271 -7.117 1.00 94.25 142 VAL A N 1
ATOM 1049 C CA . VAL A 1 142 ? 10.952 1.478 -6.570 1.00 94.25 142 VAL A CA 1
ATOM 1050 C C . VAL A 1 142 ? 11.008 1.984 -5.126 1.00 94.25 142 VAL A C 1
ATOM 1052 O O . VAL A 1 142 ? 10.287 2.919 -4.772 1.00 94.25 142 VAL A O 1
ATOM 1055 N N . ARG A 1 143 ? 11.910 1.439 -4.297 1.00 93.44 143 ARG A N 1
ATOM 1056 C CA . ARG A 1 143 ? 12.130 1.941 -2.927 1.00 93.44 143 ARG A CA 1
ATOM 1057 C C . ARG A 1 143 ? 12.604 3.396 -2.932 1.00 93.44 143 ARG A C 1
ATOM 1059 O O . ARG A 1 143 ? 12.055 4.222 -2.207 1.00 93.44 143 ARG A O 1
ATOM 1066 N N . ALA A 1 144 ? 13.586 3.727 -3.771 1.00 94.12 144 ALA A N 1
ATOM 1067 C CA . ALA A 1 144 ? 14.112 5.087 -3.890 1.00 94.12 144 ALA A CA 1
ATOM 1068 C C . ALA A 1 144 ? 13.105 6.080 -4.500 1.00 94.12 144 ALA A C 1
ATOM 1070 O O . ALA A 1 144 ? 13.140 7.271 -4.192 1.00 94.12 144 ALA A O 1
ATOM 1071 N N . PHE A 1 145 ? 12.225 5.613 -5.385 1.00 95.31 145 PHE A N 1
ATOM 1072 C CA . PHE A 1 145 ? 11.124 6.385 -5.947 1.00 95.31 145 PHE A CA 1
ATOM 1073 C C . PHE A 1 145 ? 10.134 6.761 -4.848 1.00 95.31 145 PHE A C 1
ATOM 1075 O O . PHE A 1 145 ? 9.862 7.943 -4.655 1.00 95.31 145 PHE A O 1
ATOM 1082 N N . LEU A 1 146 ? 9.676 5.771 -4.072 1.00 95.25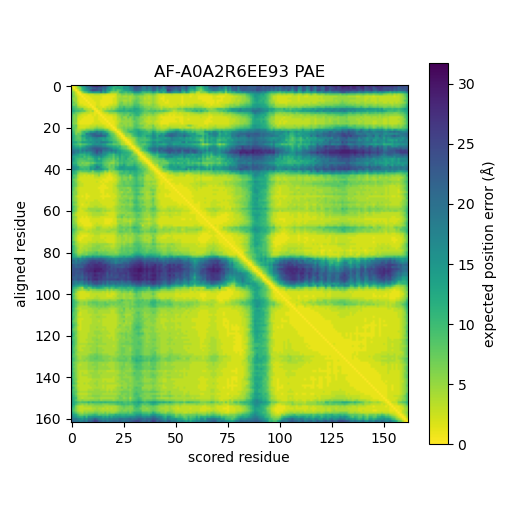 146 LEU A N 1
ATOM 1083 C CA . LEU A 1 146 ? 8.740 6.000 -2.977 1.00 95.25 146 LEU A CA 1
ATOM 1084 C C . LEU A 1 146 ? 9.323 6.945 -1.919 1.00 95.25 146 LEU A C 1
ATOM 1086 O O . LEU A 1 146 ? 8.664 7.904 -1.540 1.00 95.25 146 LEU A O 1
ATOM 1090 N N . ALA A 1 147 ? 10.574 6.730 -1.501 1.00 93.94 147 ALA A N 1
ATOM 1091 C CA . ALA A 1 147 ? 11.244 7.561 -0.496 1.00 93.94 147 ALA A CA 1
ATOM 1092 C C . ALA A 1 147 ? 11.412 9.038 -0.906 1.00 93.94 147 ALA A C 1
ATOM 1094 O O . ALA A 1 147 ? 11.592 9.897 -0.050 1.00 93.94 147 ALA A O 1
ATOM 1095 N N . ARG A 1 148 ? 11.397 9.337 -2.212 1.00 94.50 148 ARG A N 1
ATOM 1096 C CA . ARG A 1 148 ? 11.552 10.698 -2.758 1.00 94.50 148 ARG A CA 1
ATOM 1097 C C . ARG A 1 148 ? 10.236 11.305 -3.235 1.00 94.50 148 ARG A C 1
ATOM 1099 O O . ARG A 1 148 ? 10.234 12.433 -3.728 1.00 94.50 148 ARG A O 1
ATOM 1106 N N . HIS A 1 149 ? 9.133 10.570 -3.138 1.00 95.00 149 HIS A N 1
ATOM 1107 C CA . HIS A 1 149 ? 7.854 11.034 -3.645 1.00 95.00 149 HIS A CA 1
ATOM 1108 C C . HIS A 1 149 ? 7.336 12.204 -2.784 1.00 95.00 149 HIS A C 1
ATOM 1110 O O . HIS A 1 149 ? 7.323 12.095 -1.558 1.00 95.00 149 HIS A O 1
ATOM 1116 N N . PRO A 1 150 ? 6.862 13.317 -3.377 1.00 91.88 150 PRO A N 1
ATOM 1117 C CA . PRO A 1 150 ? 6.445 14.509 -2.624 1.00 91.88 150 PRO A CA 1
ATOM 1118 C C . PRO A 1 150 ? 5.293 14.250 -1.639 1.00 91.88 150 PRO A C 1
ATOM 1120 O O . PRO A 1 150 ? 5.183 14.925 -0.613 1.00 91.88 150 PRO A O 1
ATOM 1123 N N . ASP A 1 151 ? 4.454 13.259 -1.944 1.00 91.44 151 ASP A N 1
ATOM 1124 C CA . ASP A 1 151 ? 3.340 12.826 -1.093 1.00 91.44 151 ASP A CA 1
ATOM 1125 C C . ASP A 1 151 ? 3.719 11.728 -0.074 1.00 91.44 151 ASP A C 1
ATOM 1127 O O . ASP A 1 151 ? 2.862 11.309 0.696 1.00 91.44 151 ASP A O 1
ATOM 1131 N N . ALA A 1 152 ? 4.981 11.280 -0.029 1.00 90.62 152 ALA A N 1
ATOM 1132 C CA . ALA A 1 152 ? 5.475 10.241 0.883 1.00 90.62 152 ALA A CA 1
ATOM 1133 C C . ALA A 1 152 ? 6.512 10.799 1.874 1.00 90.62 152 ALA A C 1
ATOM 1135 O O . ALA A 1 152 ? 7.670 10.390 1.898 1.00 90.62 152 ALA A O 1
ATOM 1136 N N . ARG A 1 153 ? 6.089 11.779 2.685 1.00 81.00 153 ARG A N 1
ATOM 1137 C CA . ARG A 1 153 ? 6.975 12.493 3.627 1.00 81.00 153 ARG A CA 1
ATOM 1138 C C . ARG A 1 153 ? 7.559 11.596 4.716 1.00 81.00 153 ARG A C 1
ATOM 1140 O O . ARG A 1 153 ? 8.678 11.827 5.155 1.00 81.00 153 ARG A O 1
ATOM 1147 N N . GLU A 1 154 ? 6.798 10.590 5.126 1.00 88.75 154 GLU A N 1
ATOM 1148 C CA . GLU A 1 154 ? 7.214 9.559 6.069 1.00 88.75 154 GLU A CA 1
ATOM 1149 C C . GLU A 1 154 ? 6.865 8.199 5.469 1.00 88.75 154 GLU A C 1
ATOM 1151 O O . GLU A 1 154 ? 5.793 8.021 4.888 1.00 88.75 154 GLU A O 1
ATOM 1156 N N . VAL A 1 155 ? 7.787 7.244 5.569 1.00 92.25 155 VAL A N 1
ATOM 1157 C CA . VAL A 1 155 ? 7.604 5.900 5.017 1.00 92.25 155 VAL A CA 1
ATOM 1158 C C . VAL A 1 155 ? 7.972 4.884 6.083 1.00 92.25 155 VAL A C 1
ATOM 1160 O O . VAL A 1 155 ? 9.116 4.831 6.533 1.00 92.25 155 VAL A O 1
ATOM 1163 N N . VAL A 1 156 ? 7.007 4.052 6.463 1.00 91.44 156 VAL A N 1
ATOM 1164 C CA . VAL A 1 156 ? 7.235 2.913 7.352 1.00 91.44 156 VAL A CA 1
ATOM 1165 C C . VAL A 1 156 ? 7.517 1.695 6.484 1.00 91.44 156 VAL A C 1
ATOM 1167 O O . VAL A 1 156 ? 6.632 1.193 5.793 1.00 91.44 156 VAL A O 1
ATOM 1170 N N . TRP A 1 157 ? 8.760 1.226 6.487 1.00 90.94 157 TRP A N 1
ATOM 1171 C CA . TRP A 1 157 ? 9.163 0.046 5.724 1.00 90.94 157 TRP A CA 1
ATOM 1172 C C . TRP A 1 157 ? 8.816 -1.218 6.501 1.00 90.94 157 TRP A C 1
ATOM 1174 O O . TRP A 1 157 ? 9.309 -1.412 7.610 1.00 90.94 157 TRP A O 1
ATOM 1184 N N . LEU A 1 158 ? 8.004 -2.089 5.906 1.00 85.38 158 LEU A N 1
ATOM 1185 C CA . LEU A 1 158 ? 7.715 -3.395 6.482 1.00 85.38 158 LEU A CA 1
ATOM 1186 C C . LEU A 1 158 ? 8.769 -4.401 6.004 1.00 85.38 158 LEU A C 1
ATOM 1188 O O . LEU A 1 158 ? 9.175 -4.354 4.832 1.00 85.38 158 LEU A O 1
ATOM 1192 N N . PRO A 1 159 ? 9.232 -5.305 6.883 1.00 74.19 159 PRO A N 1
ATOM 1193 C CA . PRO A 1 159 ? 10.047 -6.420 6.440 1.00 74.19 159 PRO A CA 1
ATOM 1194 C C . PRO A 1 159 ? 9.253 -7.248 5.412 1.00 74.19 159 PRO A C 1
ATOM 1196 O O . PRO A 1 159 ? 8.022 -7.307 5.491 1.00 74.19 159 PRO A O 1
ATOM 1199 N N . PRO A 1 160 ? 9.920 -7.850 4.412 1.00 65.19 160 PRO A N 1
ATOM 1200 C CA . PRO A 1 160 ? 9.275 -8.851 3.567 1.00 65.19 160 PRO A CA 1
ATOM 1201 C C . PRO A 1 160 ? 8.695 -9.942 4.485 1.00 65.19 160 PRO A C 1
ATOM 1203 O O . PRO A 1 160 ? 9.415 -10.442 5.341 1.00 65.19 160 PRO A O 1
ATOM 1206 N N . GLY A 1 161 ? 7.391 -10.222 4.377 1.00 57.50 161 GLY A N 1
ATOM 1207 C CA . GLY A 1 161 ? 6.732 -11.227 5.223 1.00 57.50 161 GLY A CA 1
ATOM 1208 C C . GLY A 1 161 ? 7.289 -12.625 4.959 1.00 57.50 161 GLY A C 1
ATOM 1209 O O . GLY A 1 161 ? 7.515 -12.949 3.800 1.00 57.50 161 GLY A O 1
ATOM 1210 N N . ASP A 1 162 ? 7.527 -13.405 6.012 1.00 39.25 162 ASP A N 1
ATOM 1211 C CA . ASP A 1 162 ? 8.072 -14.770 5.921 1.00 39.25 162 ASP A CA 1
ATOM 1212 C C . ASP A 1 162 ? 7.206 -15.730 5.081 1.00 39.25 162 ASP A C 1
ATOM 1214 O O . ASP A 1 162 ? 5.954 -15.636 5.150 1.00 39.25 162 ASP A O 1
#

Foldseek 3Di:
DAWAEWEFEDPDPQWTFIFIDRPDLLCQQPPPQARDDDDDPGHGPDGGDHPVRSVVVDAPRYQKYHYHPPAIWGKQFLAQDAPVNPDDPDPDPQFLGWIKIAGANGSVLSVVLNVVLVVLSPVLRVCCNVVNDPRVRSSVVSVVCLPPPPRRVDMGTDDRDD

Solvent-accessible surface area (backbone atoms only — not comparable to full-atom values): 9210 Å² total; per-residue (Å²): 142,68,46,10,29,37,35,37,39,70,76,54,97,73,21,21,34,29,34,75,39,67,53,56,39,72,61,58,42,48,90,73,85,52,80,74,81,78,61,91,85,71,68,61,81,42,70,75,24,40,70,71,52,51,60,72,65,64,49,100,57,42,39,25,40,34,36,62,97,79,50,39,25,40,48,45,72,47,62,54,57,30,79,91,66,55,67,57,103,80,56,73,94,62,70,45,55,38,32,32,37,26,62,37,97,43,29,67,54,44,51,50,52,51,52,54,52,48,51,54,26,51,56,43,11,55,33,34,71,71,66,79,39,59,66,73,57,44,44,51,44,46,55,56,48,49,67,66,34,90,69,28,85,51,74,48,78,47,75,55,51,126

pLDDT: mean 80.55, std 16.61, range [36.0, 97.44]

Secondary structure (DSSP, 8-state):
----EEEEEEEETTEEEEEEE-S-GGGTT-SSSSPPPPPTTPPPSEEEE-HHHHHHH--TT--EEEETTTEEEEEEE-PPP-GGGSPPTTS-TTS---EEEEE-SSHHHHHHHHHHHHHHHHHHHHHHHTTSS-HHHHHHHHHHHHHT-TT-SS-EEEPPP-

Radius of gyration: 16.43 Å; Cα contacts (8 Å, |Δi|>4): 271; chains: 1; bounding box: 41×36×49 Å

Mean predicted aligned error: 7.84 Å